Protein AF-X6FY98-F1 (afdb_monomer_lite)

Radius of gyration: 14.8 Å; chains: 1; bounding box: 36×35×42 Å

Structure (mmCIF, N/CA/C/O backbone):
data_AF-X6FY98-F1
#
_entry.id   AF-X6FY98-F1
#
loop_
_atom_site.group_PDB
_atom_site.id
_atom_site.type_symbol
_atom_site.label_atom_id
_atom_site.label_alt_id
_atom_site.label_comp_id
_atom_site.label_asym_id
_atom_site.label_entity_id
_atom_site.label_seq_id
_atom_site.pdbx_PDB_ins_code
_atom_site.Cartn_x
_atom_site.Cartn_y
_atom_site.Cartn_z
_atom_site.occupancy
_atom_site.B_iso_or_equiv
_atom_site.auth_seq_id
_atom_site.auth_comp_id
_atom_site.auth_asym_id
_atom_site.auth_atom_id
_atom_site.pdbx_PDB_model_num
ATOM 1 N N . MET A 1 1 ? 7.441 -20.510 -5.944 1.00 45.34 1 MET A N 1
ATOM 2 C CA . MET A 1 1 ? 6.032 -20.912 -6.137 1.00 45.34 1 MET A CA 1
ATOM 3 C C . MET A 1 1 ? 5.178 -19.641 -6.109 1.00 45.34 1 MET A C 1
ATOM 5 O O . MET A 1 1 ? 5.221 -18.928 -5.111 1.00 45.34 1 MET A O 1
ATOM 9 N N . SER A 1 2 ? 4.529 -19.295 -7.225 1.00 59.97 2 SER A N 1
ATOM 10 C CA . SER A 1 2 ? 3.687 -18.093 -7.388 1.00 59.97 2 SER A CA 1
ATOM 11 C C . SER A 1 2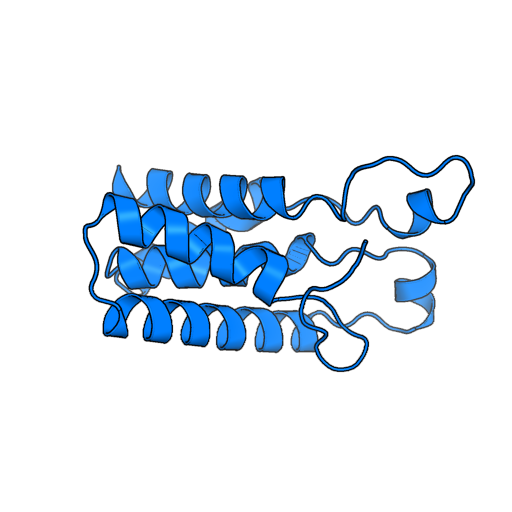 ? 2.226 -18.553 -7.439 1.00 59.97 2 SER A C 1
ATOM 13 O O . SER A 1 2 ? 1.748 -18.922 -8.504 1.00 59.97 2 SER A O 1
ATOM 15 N N . LEU A 1 3 ? 1.589 -18.679 -6.271 1.00 72.12 3 LEU A N 1
ATOM 16 C CA . LEU A 1 3 ? 0.194 -19.143 -6.092 1.00 72.12 3 LEU A CA 1
ATOM 17 C C . LEU A 1 3 ? -0.734 -18.018 -5.603 1.00 72.12 3 LEU A C 1
ATOM 19 O O . LEU A 1 3 ? -1.882 -18.248 -5.245 1.00 72.12 3 LEU A O 1
ATOM 23 N N . ASP A 1 4 ? -0.190 -16.814 -5.531 1.00 75.25 4 ASP A N 1
ATOM 24 C CA . ASP A 1 4 ? -0.866 -15.566 -5.231 1.00 75.25 4 ASP A CA 1
ATOM 25 C C . ASP A 1 4 ? -1.619 -15.035 -6.455 1.00 75.25 4 ASP A C 1
ATOM 27 O O . ASP A 1 4 ? -1.348 -15.416 -7.597 1.00 75.25 4 ASP A O 1
ATOM 31 N N . ASP A 1 5 ? -2.585 -14.160 -6.189 1.00 81.12 5 ASP A N 1
ATOM 32 C CA . ASP A 1 5 ? -3.442 -13.532 -7.188 1.00 81.12 5 ASP A CA 1
ATOM 33 C C . ASP A 1 5 ? -2.628 -12.820 -8.269 1.00 81.12 5 ASP A C 1
ATOM 35 O O . ASP A 1 5 ? -1.543 -12.313 -8.008 1.00 81.12 5 ASP A O 1
ATOM 39 N N . SER A 1 6 ? -3.151 -12.745 -9.491 1.00 78.56 6 SER A N 1
ATOM 40 C CA . SER A 1 6 ? -2.561 -11.919 -10.544 1.00 78.56 6 SER A CA 1
ATOM 41 C C . SER A 1 6 ? -3.596 -10.943 -11.076 1.00 78.56 6 SER A C 1
ATOM 43 O O . SER A 1 6 ? -4.676 -11.343 -11.509 1.00 78.56 6 SER A O 1
ATOM 45 N N . TYR A 1 7 ? -3.256 -9.658 -11.068 1.00 73.44 7 TYR A N 1
ATOM 46 C CA . TYR A 1 7 ? -4.031 -8.637 -11.759 1.00 73.44 7 TYR A CA 1
ATOM 47 C C . TYR A 1 7 ? -3.498 -8.491 -13.184 1.00 73.44 7 TYR A C 1
ATOM 49 O O . TYR A 1 7 ? -2.331 -8.139 -13.339 1.00 73.44 7 TYR A O 1
ATOM 57 N N . ILE A 1 8 ? -4.336 -8.804 -14.185 1.00 66.81 8 ILE A N 1
ATOM 58 C CA . ILE A 1 8 ? -4.110 -8.776 -15.650 1.00 66.8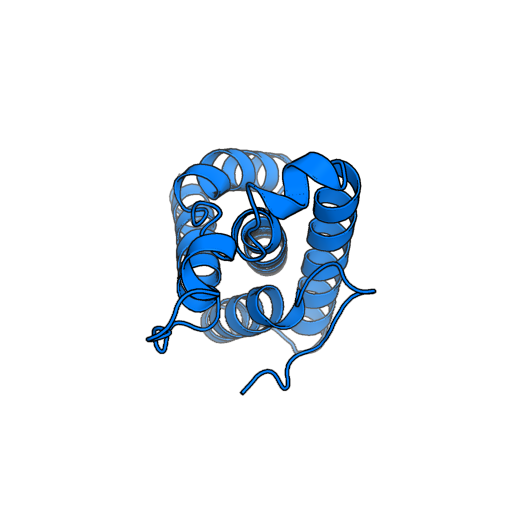1 8 ILE A CA 1
ATOM 59 C C . ILE A 1 8 ? -2.663 -8.420 -16.053 1.00 66.81 8 ILE A C 1
ATOM 61 O O . ILE A 1 8 ? -2.368 -7.294 -16.453 1.00 66.81 8 ILE A O 1
ATOM 65 N N . LEU A 1 9 ? -1.756 -9.401 -15.944 1.00 62.34 9 LEU A N 1
ATOM 66 C CA . LEU A 1 9 ? -0.348 -9.321 -16.377 1.00 62.34 9 LEU A CA 1
ATOM 67 C C . LEU A 1 9 ? 0.484 -8.167 -15.772 1.00 62.34 9 LEU A C 1
ATOM 69 O O . LEU A 1 9 ? 1.542 -7.829 -16.302 1.00 62.34 9 LEU A O 1
ATOM 73 N N . PHE A 1 10 ? 0.032 -7.562 -14.674 1.00 69.75 10 PHE A N 1
ATOM 74 C CA . PHE A 1 10 ? 0.594 -6.328 -14.131 1.00 69.75 10 PHE A CA 1
ATOM 75 C C . PHE A 1 10 ? 1.174 -6.474 -12.713 1.00 69.75 10 PHE A C 1
ATOM 77 O O . PHE A 1 10 ? 2.098 -5.744 -12.361 1.00 69.75 10 PHE A O 1
ATOM 84 N N . GLY A 1 11 ? 0.716 -7.437 -11.905 1.00 80.62 11 GLY A N 1
ATOM 85 C CA . GLY A 1 11 ? 1.310 -7.714 -10.589 1.00 80.62 11 GLY A CA 1
ATOM 86 C C . GLY A 1 11 ? 0.475 -8.639 -9.703 1.00 80.62 11 GLY A C 1
ATOM 87 O O . GLY A 1 11 ? -0.512 -9.213 -10.161 1.00 80.62 11 GLY A O 1
ATOM 88 N N . HIS A 1 12 ? 0.876 -8.747 -8.433 1.00 89.31 12 HIS A N 1
ATOM 89 C CA . HIS A 1 12 ? 0.295 -9.649 -7.422 1.00 89.31 12 HIS A CA 1
ATOM 90 C C . HIS A 1 12 ? -0.127 -8.895 -6.143 1.00 89.31 12 HIS A C 1
ATOM 92 O O . HIS A 1 12 ? 0.572 -8.967 -5.128 1.00 89.31 12 HIS A O 1
ATOM 98 N N . PRO A 1 13 ? -1.121 -7.988 -6.210 1.00 87.44 13 PRO A N 1
ATOM 99 C CA . PRO A 1 13 ? -1.414 -7.029 -5.133 1.00 87.44 13 PRO A CA 1
ATOM 100 C C . PRO A 1 13 ? -1.751 -7.695 -3.798 1.00 87.44 13 PRO A C 1
ATOM 102 O O . PRO A 1 13 ? -1.350 -7.177 -2.752 1.00 87.44 13 PRO A O 1
ATOM 105 N N . GLY A 1 14 ? -2.370 -8.876 -3.810 1.00 90.12 14 GLY A N 1
ATOM 106 C CA . GLY A 1 14 ? -2.643 -9.637 -2.594 1.00 90.12 14 GLY A CA 1
ATOM 107 C C . GLY A 1 14 ? -1.387 -10.052 -1.836 1.00 90.12 14 GLY A C 1
ATOM 108 O O . GLY A 1 14 ? -1.413 -10.091 -0.608 1.00 90.12 14 GLY A O 1
ATOM 109 N N . ALA A 1 15 ? -0.260 -10.264 -2.526 1.00 91.50 15 ALA A N 1
ATOM 110 C CA . ALA A 1 15 ? 1.011 -10.618 -1.890 1.00 91.50 15 ALA A CA 1
ATOM 111 C C . ALA A 1 15 ? 1.565 -9.511 -0.978 1.00 91.50 15 ALA A C 1
ATOM 113 O O . ALA A 1 15 ? 2.332 -9.809 -0.054 1.00 91.50 15 ALA A O 1
ATOM 114 N N . SER A 1 16 ? 1.169 -8.255 -1.221 1.00 90.19 16 SER A N 1
ATOM 115 C CA . SER A 1 16 ? 1.538 -7.132 -0.364 1.00 90.19 16 SER A CA 1
ATOM 116 C C . SER A 1 16 ? 0.428 -6.698 0.588 1.00 90.19 16 SER A C 1
ATOM 118 O O . SER A 1 16 ? 0.649 -6.541 1.788 1.00 90.19 16 SER A O 1
ATOM 120 N N . ASN A 1 17 ? -0.787 -6.548 0.068 1.00 93.19 17 ASN A N 1
ATOM 121 C CA . ASN A 1 17 ? -1.886 -5.936 0.809 1.00 93.19 17 ASN A CA 1
ATOM 122 C C . ASN A 1 17 ? -2.374 -6.832 1.953 1.00 93.19 17 ASN A C 1
ATOM 124 O O . ASN A 1 17 ? -2.573 -6.357 3.067 1.00 93.19 17 ASN A O 1
ATOM 128 N N . ILE A 1 18 ? -2.549 -8.132 1.688 1.00 96.44 18 ILE A N 1
ATOM 129 C CA . ILE A 1 18 ? -3.196 -9.052 2.631 1.00 96.44 18 ILE A CA 1
ATOM 130 C C . ILE A 1 18 ? -2.317 -9.315 3.863 1.00 96.44 18 ILE A C 1
ATOM 132 O O . ILE A 1 18 ? -2.831 -9.168 4.970 1.00 96.44 18 ILE A O 1
ATOM 136 N N . PRO A 1 19 ? -1.012 -9.645 3.745 1.00 96.75 19 PRO A N 1
ATOM 137 C CA . PRO A 1 19 ? -0.194 -9.901 4.929 1.00 96.75 19 PRO A CA 1
ATOM 138 C C . PRO A 1 19 ? -0.010 -8.659 5.805 1.00 96.75 19 PRO A C 1
ATOM 140 O O . PRO A 1 19 ? -0.002 -8.781 7.025 1.00 96.75 19 PRO A O 1
ATOM 143 N N . ALA A 1 20 ? 0.118 -7.472 5.200 1.00 97.69 20 ALA A N 1
ATOM 144 C CA . ALA A 1 20 ? 0.221 -6.226 5.957 1.00 97.69 20 ALA A CA 1
ATOM 145 C C . ALA A 1 20 ? -1.082 -5.916 6.707 1.00 97.69 20 ALA A C 1
ATOM 147 O O . ALA A 1 20 ? -1.048 -5.617 7.898 1.00 97.69 20 ALA A O 1
ATOM 148 N N . ALA A 1 21 ? -2.229 -6.053 6.034 1.00 98.38 21 ALA A N 1
ATOM 149 C CA . ALA A 1 21 ? -3.531 -5.846 6.653 1.00 98.38 21 ALA A CA 1
ATOM 150 C C . ALA A 1 21 ? -3.792 -6.842 7.790 1.00 98.38 21 ALA A C 1
ATOM 152 O O . ALA A 1 21 ? -4.273 -6.438 8.840 1.00 98.38 21 ALA A O 1
ATOM 153 N N . LEU A 1 22 ? -3.442 -8.121 7.610 1.00 98.44 22 LEU A N 1
ATOM 154 C CA . LEU A 1 22 ? -3.570 -9.138 8.657 1.00 98.44 22 LEU A CA 1
ATOM 155 C C . LEU A 1 22 ? -2.737 -8.790 9.892 1.00 98.44 22 LEU A C 1
ATOM 157 O O . LEU A 1 22 ? -3.276 -8.812 10.992 1.00 98.44 22 LEU A O 1
ATOM 161 N N . ALA A 1 23 ? -1.465 -8.425 9.704 1.00 98.25 23 ALA A N 1
ATOM 162 C CA . ALA A 1 23 ? -0.577 -8.076 10.811 1.00 98.25 23 ALA A CA 1
ATOM 163 C C . ALA A 1 23 ? -1.111 -6.884 11.623 1.00 98.25 23 ALA A C 1
ATOM 165 O O . ALA A 1 23 ? -1.186 -6.950 12.847 1.00 98.25 23 ALA A O 1
ATOM 166 N N . VAL A 1 24 ? -1.537 -5.813 10.945 1.00 98.44 24 VAL A N 1
ATOM 167 C CA . VAL A 1 24 ? -2.057 -4.610 11.615 1.00 98.44 24 VAL A CA 1
ATOM 168 C C . VAL A 1 24 ? -3.436 -4.860 12.233 1.00 98.44 24 VAL A C 1
ATOM 170 O O . VAL A 1 24 ? -3.722 -4.381 13.326 1.00 98.44 24 VAL A O 1
ATOM 173 N N . ALA A 1 25 ? -4.302 -5.627 11.569 1.00 98.56 25 ALA A N 1
ATOM 174 C CA . ALA A 1 25 ? -5.624 -5.952 12.098 1.00 98.56 25 ALA A CA 1
ATOM 175 C C . ALA A 1 25 ? -5.535 -6.817 13.361 1.00 98.56 25 ALA A C 1
ATOM 177 O O . ALA A 1 25 ? -6.315 -6.602 14.287 1.00 98.56 25 ALA A O 1
ATOM 178 N N . GLU A 1 26 ? -4.591 -7.763 13.402 1.00 98.44 26 GLU A N 1
ATOM 179 C CA . GLU A 1 26 ? -4.304 -8.573 14.587 1.00 98.44 26 GLU A CA 1
ATOM 180 C C . GLU A 1 26 ? -3.812 -7.697 15.746 1.00 98.44 26 GLU A C 1
ATOM 182 O O . GLU A 1 26 ? -4.377 -7.774 16.835 1.00 98.44 26 GLU A O 1
ATOM 187 N N . GLU A 1 27 ? -2.840 -6.808 15.501 1.00 98.12 27 GLU A N 1
ATOM 188 C CA . GLU A 1 27 ? -2.326 -5.863 16.507 1.00 98.12 27 GLU A CA 1
ATOM 189 C C . GLU A 1 27 ? -3.441 -4.990 17.106 1.00 98.12 27 GLU A C 1
ATOM 191 O O . GLU A 1 27 ? -3.476 -4.758 18.314 1.00 98.12 27 GLU A O 1
ATOM 196 N N . LEU A 1 28 ? -4.368 -4.519 16.269 1.00 98.12 28 LEU A N 1
ATOM 197 C CA . LEU A 1 28 ? -5.445 -3.615 16.675 1.00 98.12 28 LEU A CA 1
ATOM 198 C C . LEU A 1 28 ? -6.710 -4.331 17.177 1.00 98.12 28 LEU A C 1
ATOM 200 O O . LEU A 1 28 ? -7.666 -3.659 17.564 1.00 98.12 28 LEU A O 1
ATOM 204 N N . GLY A 1 29 ? -6.769 -5.667 17.131 1.00 98.19 29 GLY A N 1
ATOM 205 C CA . GLY A 1 29 ? -7.990 -6.420 17.443 1.00 98.19 29 GLY A CA 1
ATOM 206 C C . GLY A 1 29 ? -9.173 -6.056 16.534 1.00 98.19 29 GLY A C 1
ATOM 207 O O . GLY A 1 29 ? -10.316 -5.993 16.987 1.00 98.19 29 GLY A O 1
ATOM 208 N N . SER A 1 30 ? -8.901 -5.764 15.259 1.00 98.50 30 SER A N 1
ATOM 209 C CA . SER A 1 30 ? -9.909 -5.307 14.295 1.00 98.50 30 SER A CA 1
ATOM 210 C C . SER A 1 30 ? -10.908 -6.406 13.932 1.00 98.50 30 SER A C 1
ATOM 212 O O . SER A 1 30 ? -10.587 -7.593 13.870 1.00 98.50 30 SER A O 1
ATOM 214 N N . SER A 1 31 ? -12.137 -6.008 13.614 1.00 98.44 31 SER A N 1
ATOM 215 C CA . SER A 1 31 ? -13.157 -6.928 13.114 1.00 98.44 31 SER A CA 1
ATOM 216 C C . SER A 1 31 ? -12.831 -7.434 11.703 1.00 98.44 31 SER A C 1
ATOM 218 O O . SER A 1 31 ? -12.182 -6.761 10.900 1.00 98.44 31 SER A O 1
ATOM 220 N N . GLY A 1 32 ? -13.389 -8.593 11.336 1.00 98.25 32 GLY A N 1
ATOM 221 C CA . GLY A 1 32 ? -13.263 -9.115 9.969 1.00 98.25 32 GLY A CA 1
ATOM 222 C C . GLY A 1 32 ? -13.809 -8.155 8.901 1.00 98.25 32 GLY A C 1
ATOM 223 O O . GLY A 1 32 ? -13.272 -8.088 7.798 1.00 98.25 32 GLY A O 1
ATOM 224 N N . LYS A 1 33 ? -14.833 -7.355 9.233 1.00 98.62 33 LYS A N 1
ATOM 225 C CA . LYS A 1 33 ? -15.377 -6.333 8.327 1.00 98.62 33 LYS A CA 1
ATOM 226 C C . LYS A 1 33 ? -14.362 -5.220 8.057 1.00 98.62 33 LYS A C 1
ATOM 228 O O . LYS A 1 33 ? -14.218 -4.810 6.908 1.00 98.62 33 LYS A O 1
ATOM 233 N N . GLU A 1 34 ? -13.667 -4.745 9.088 1.00 98.62 34 GLU A N 1
ATOM 234 C CA . GLU A 1 34 ? -12.619 -3.724 8.952 1.00 98.62 34 GLU A CA 1
ATOM 235 C C . GLU A 1 34 ? -11.428 -4.255 8.159 1.00 98.62 34 GLU A C 1
ATOM 237 O O . GLU A 1 34 ? -10.969 -3.583 7.238 1.00 98.62 34 GLU A O 1
ATOM 242 N N . LEU A 1 35 ? -10.999 -5.491 8.437 1.00 98.69 35 LEU A N 1
ATOM 243 C CA . LEU A 1 35 ? -9.942 -6.158 7.680 1.00 98.69 35 LEU A CA 1
ATOM 244 C C . LEU A 1 35 ? -10.278 -6.240 6.185 1.00 98.69 35 LEU A C 1
ATOM 246 O O . LEU A 1 35 ? -9.472 -5.838 5.347 1.00 98.69 35 LEU A O 1
ATOM 250 N N . ILE A 1 36 ? -11.474 -6.722 5.833 1.00 98.62 36 ILE A N 1
ATOM 251 C CA . ILE A 1 36 ? -11.898 -6.826 4.429 1.00 98.62 36 ILE A CA 1
ATOM 252 C C . ILE A 1 36 ? -11.948 -5.439 3.776 1.00 98.62 36 ILE A C 1
ATOM 254 O O . ILE A 1 36 ? -11.451 -5.276 2.662 1.00 98.62 36 ILE A O 1
ATOM 258 N N . ALA A 1 37 ? -12.498 -4.431 4.460 1.00 98.62 37 ALA A N 1
ATOM 259 C CA . ALA A 1 37 ? -12.566 -3.070 3.932 1.00 98.62 37 ALA A CA 1
ATOM 260 C C . ALA A 1 37 ? -11.168 -2.479 3.675 1.00 98.62 37 ALA A C 1
ATOM 262 O O . ALA A 1 37 ? -10.933 -1.882 2.624 1.00 98.62 37 ALA A O 1
ATOM 263 N N . ALA A 1 38 ? -10.226 -2.696 4.594 1.00 98.62 38 ALA A N 1
ATOM 264 C CA . ALA A 1 38 ? -8.843 -2.261 4.453 1.00 98.62 38 ALA A CA 1
ATOM 265 C C . ALA A 1 38 ? -8.122 -2.966 3.297 1.00 98.62 38 ALA A C 1
ATOM 267 O O . ALA A 1 38 ? -7.444 -2.308 2.507 1.00 98.62 38 ALA A O 1
ATOM 268 N N . ILE A 1 39 ? -8.313 -4.283 3.144 1.00 98.44 39 ILE A N 1
ATOM 269 C CA . ILE A 1 39 ? -7.776 -5.047 2.010 1.00 98.44 39 ILE A CA 1
ATOM 270 C C . ILE A 1 39 ? -8.310 -4.472 0.695 1.00 98.44 39 ILE A C 1
ATOM 272 O O . ILE A 1 39 ? -7.516 -4.171 -0.195 1.00 98.44 39 ILE A O 1
ATOM 276 N N . VAL A 1 40 ? -9.626 -4.260 0.581 1.00 98.06 40 VAL A N 1
ATOM 277 C CA . VAL A 1 40 ? -10.248 -3.667 -0.616 1.00 98.06 40 VAL A CA 1
ATOM 278 C C . VAL A 1 40 ? -9.665 -2.284 -0.914 1.00 98.06 40 VAL A C 1
ATOM 280 O O . VAL A 1 40 ? -9.296 -2.021 -2.056 1.00 98.06 40 VAL A O 1
ATOM 283 N N . GLY A 1 41 ? -9.500 -1.428 0.098 1.00 98.00 41 GLY A N 1
ATOM 284 C CA . GLY A 1 41 ? -8.860 -0.120 -0.065 1.00 98.00 41 GLY A CA 1
ATOM 285 C C . GLY A 1 41 ? -7.409 -0.214 -0.553 1.00 98.00 41 GLY A C 1
ATOM 286 O O . GLY A 1 41 ? -7.006 0.530 -1.447 1.00 98.00 41 GLY A O 1
ATOM 287 N N . GLY A 1 42 ? -6.637 -1.174 -0.035 1.00 97.31 42 GLY A N 1
ATOM 288 C CA . GLY A 1 42 ? -5.279 -1.454 -0.502 1.00 97.31 42 GLY A CA 1
ATOM 289 C C . GLY A 1 42 ? -5.225 -1.914 -1.960 1.00 97.31 42 GLY A C 1
ATOM 290 O O . GLY A 1 42 ? -4.372 -1.455 -2.729 1.00 97.31 42 GLY A O 1
ATOM 291 N N . TYR A 1 43 ? -6.154 -2.780 -2.375 1.00 95.62 43 TYR A N 1
ATOM 292 C CA . TYR A 1 43 ? -6.312 -3.162 -3.780 1.00 95.62 43 TYR A CA 1
ATOM 293 C C . TYR A 1 43 ? -6.637 -1.942 -4.641 1.00 95.62 43 TYR A C 1
ATOM 295 O O . TYR A 1 43 ? -5.911 -1.674 -5.593 1.00 95.62 43 TYR A O 1
ATOM 303 N N . GLU A 1 44 ? -7.657 -1.169 -4.272 1.00 95.88 44 GLU A N 1
ATOM 304 C CA . GLU A 1 44 ? -8.098 -0.001 -5.036 1.00 95.88 44 GLU A CA 1
ATOM 305 C C . GLU A 1 44 ? -6.954 0.986 -5.281 1.00 95.88 44 GLU A C 1
ATOM 307 O O . GLU A 1 44 ? -6.711 1.398 -6.417 1.00 95.88 44 GLU A O 1
ATOM 312 N N . MET A 1 45 ? -6.198 1.323 -4.232 1.00 95.69 45 MET A N 1
ATOM 313 C CA . MET A 1 45 ? -5.063 2.228 -4.365 1.00 95.69 45 MET A CA 1
ATOM 314 C C . MET A 1 45 ? -3.985 1.608 -5.261 1.00 95.69 45 MET A C 1
ATOM 316 O O . MET A 1 45 ? -3.630 2.172 -6.299 1.00 95.69 45 MET A O 1
ATOM 320 N N . SER A 1 46 ? -3.465 0.432 -4.889 1.00 93.19 46 SER A N 1
ATOM 321 C CA . SER A 1 46 ? -2.332 -0.180 -5.596 1.00 93.19 46 SER A CA 1
ATOM 322 C C . SER A 1 46 ? -2.623 -0.389 -7.083 1.00 93.19 46 SER A C 1
ATOM 324 O O . SER A 1 46 ? -1.766 -0.092 -7.911 1.00 93.19 46 SER A O 1
ATOM 326 N N . LEU A 1 47 ? -3.837 -0.806 -7.446 1.00 92.19 47 LEU A N 1
ATOM 327 C CA . LEU A 1 47 ? -4.242 -0.984 -8.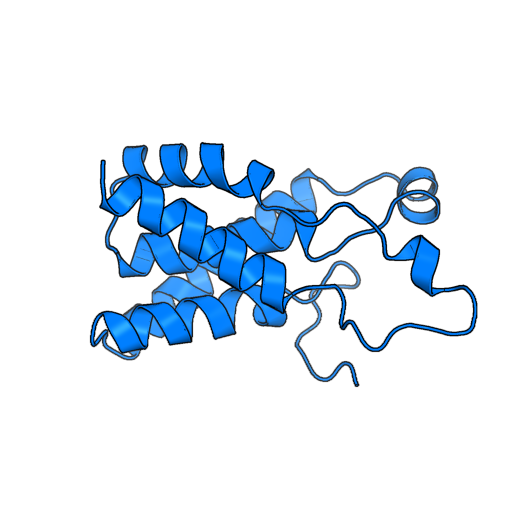839 1.00 92.19 47 LEU A CA 1
ATOM 328 C C . LEU A 1 47 ? -4.308 0.338 -9.614 1.00 92.19 47 LEU A C 1
ATOM 330 O O . LEU A 1 47 ? -3.840 0.396 -10.757 1.00 92.19 47 LEU A O 1
ATOM 334 N N . ARG A 1 48 ? -4.835 1.410 -9.006 1.00 93.38 48 ARG A N 1
ATOM 335 C CA . ARG A 1 48 ? -4.859 2.749 -9.619 1.00 93.38 48 ARG A CA 1
ATOM 336 C C . ARG A 1 48 ? -3.453 3.295 -9.829 1.00 93.38 48 ARG A C 1
ATOM 338 O O . ARG A 1 48 ? -3.130 3.713 -10.940 1.00 93.38 48 ARG A O 1
ATOM 345 N N . LEU A 1 49 ? -2.607 3.248 -8.799 1.00 92.62 49 LEU A N 1
ATOM 346 C CA . LEU A 1 49 ? -1.227 3.726 -8.892 1.00 92.62 49 LEU A CA 1
ATOM 347 C C . LEU A 1 49 ? -0.427 2.901 -9.895 1.00 92.62 49 LEU A C 1
ATOM 349 O O . LEU A 1 49 ? 0.261 3.458 -10.742 1.00 92.62 49 LEU A O 1
ATOM 353 N N . GLY A 1 50 ? -0.562 1.579 -9.837 1.00 89.88 50 GLY A N 1
ATOM 354 C CA . GLY A 1 50 ? 0.057 0.668 -10.781 1.00 89.88 50 GLY A CA 1
ATOM 355 C C . GLY A 1 50 ? -0.299 1.018 -12.225 1.00 89.88 50 GLY A C 1
ATOM 356 O O . GLY A 1 50 ? 0.584 1.224 -13.055 1.00 89.88 50 GLY A O 1
ATOM 357 N N . THR A 1 51 ? -1.591 1.186 -12.508 1.00 89.81 51 THR A N 1
ATOM 358 C CA . THR A 1 51 ? -2.070 1.582 -13.839 1.00 89.81 51 THR A CA 1
ATOM 359 C C . THR A 1 51 ? -1.500 2.937 -14.272 1.00 89.81 51 THR A C 1
ATOM 361 O O . THR A 1 51 ? -1.060 3.069 -15.412 1.00 89.81 51 THR A O 1
ATOM 364 N N . ALA A 1 52 ? -1.447 3.921 -13.369 1.00 91.38 52 ALA A N 1
ATOM 365 C CA . ALA A 1 52 ? -0.888 5.246 -13.646 1.00 91.38 52 ALA A CA 1
ATOM 366 C C . ALA A 1 52 ? 0.636 5.228 -13.875 1.00 91.38 52 ALA A C 1
ATOM 368 O O . ALA A 1 52 ? 1.156 6.019 -14.657 1.00 91.38 52 ALA A O 1
ATOM 369 N N . MET A 1 53 ? 1.355 4.315 -13.219 1.00 88.06 53 MET A N 1
ATOM 370 C CA . MET A 1 53 ? 2.809 4.154 -13.327 1.00 88.06 53 MET A CA 1
ATOM 371 C C . MET A 1 53 ? 3.236 3.190 -14.439 1.00 88.06 53 MET A C 1
ATOM 373 O O . MET A 1 53 ? 4.420 2.853 -14.536 1.00 88.06 53 MET A O 1
ATOM 377 N N . ARG A 1 54 ? 2.297 2.704 -15.258 1.00 86.12 54 ARG A N 1
ATOM 378 C CA . ARG A 1 54 ? 2.572 1.663 -16.246 1.00 86.12 54 ARG A CA 1
ATOM 379 C C . ARG A 1 54 ? 3.642 2.135 -17.244 1.00 86.12 54 ARG A C 1
ATOM 381 O O . ARG A 1 54 ? 3.417 3.109 -17.962 1.00 86.12 54 ARG A O 1
ATOM 388 N N . PRO A 1 55 ? 4.801 1.456 -17.315 1.00 87.25 55 PRO A N 1
ATOM 389 C CA . PRO A 1 55 ? 5.853 1.836 -18.246 1.00 87.25 55 PRO A CA 1
ATOM 390 C C . PRO A 1 55 ? 5.461 1.502 -19.691 1.00 87.25 55 PRO A C 1
ATOM 392 O O . PRO A 1 55 ? 4.627 0.627 -19.941 1.00 87.25 55 PRO A O 1
ATOM 395 N N . SER A 1 56 ? 6.125 2.154 -20.651 1.00 90.81 56 SER A N 1
ATOM 396 C CA . SER A 1 56 ? 6.136 1.664 -22.032 1.00 90.81 56 SER A CA 1
ATOM 397 C C . SER A 1 56 ? 6.756 0.267 -22.092 1.00 90.81 56 SER A C 1
ATOM 399 O O . SER A 1 56 ? 7.582 -0.093 -21.249 1.00 90.81 56 SER A O 1
ATOM 401 N N . GLU A 1 57 ? 6.399 -0.517 -23.108 1.00 88.56 57 GLU A N 1
ATOM 402 C CA . GLU A 1 57 ? 6.909 -1.883 -23.265 1.00 88.56 57 GLU A CA 1
ATOM 403 C C . GLU A 1 57 ? 8.448 -1.931 -23.302 1.00 88.56 57 GLU A C 1
ATOM 405 O O . GLU A 1 57 ? 9.073 -2.728 -22.599 1.00 88.56 57 GLU A O 1
ATOM 410 N N . ASP A 1 58 ? 9.077 -1.008 -24.035 1.00 91.25 58 ASP A N 1
ATOM 411 C CA . ASP A 1 58 ? 10.537 -0.887 -24.103 1.00 91.25 58 ASP A CA 1
ATOM 412 C C . ASP A 1 58 ? 11.180 -0.587 -22.748 1.00 91.25 58 ASP A C 1
ATOM 414 O O . ASP A 1 58 ? 12.310 -1.012 -22.477 1.00 91.25 58 ASP A O 1
ATOM 418 N N . ARG A 1 59 ? 10.483 0.164 -21.887 1.00 89.56 59 ARG A N 1
ATOM 419 C CA . ARG A 1 59 ? 10.968 0.464 -20.542 1.00 89.56 59 ARG A CA 1
ATOM 420 C C . ARG A 1 59 ? 10.759 -0.720 -19.601 1.00 89.56 59 ARG A C 1
ATOM 422 O O . ARG A 1 59 ? 11.689 -1.011 -18.849 1.00 89.56 59 ARG A O 1
ATOM 429 N N . ASP A 1 60 ? 9.626 -1.421 -19.679 1.00 86.56 60 ASP A N 1
ATOM 430 C CA . ASP A 1 60 ? 9.338 -2.616 -18.862 1.00 86.56 60 A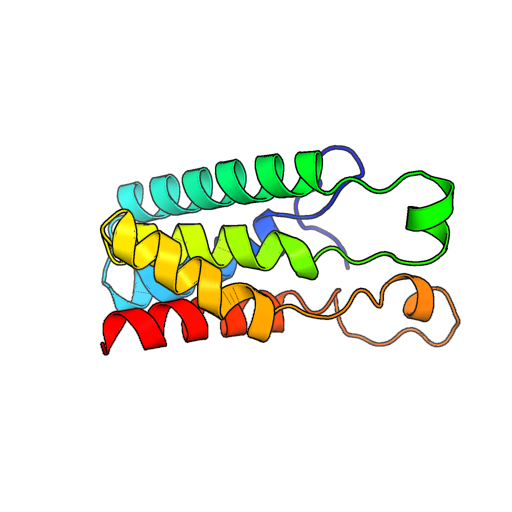SP A CA 1
ATOM 431 C C . ASP A 1 60 ? 10.387 -3.716 -19.079 1.00 86.56 60 ASP A C 1
ATOM 433 O O . ASP A 1 60 ? 10.854 -4.341 -18.130 1.00 86.56 60 ASP A O 1
ATOM 437 N N . ARG A 1 61 ? 10.861 -3.892 -20.321 1.00 84.12 61 ARG A N 1
ATOM 438 C CA . ARG A 1 61 ? 11.939 -4.845 -20.648 1.00 84.12 61 ARG A CA 1
ATOM 439 C C . ARG A 1 61 ? 13.266 -4.525 -19.946 1.00 84.12 61 ARG A C 1
ATOM 441 O O . ARG A 1 61 ? 14.073 -5.424 -19.718 1.00 84.12 61 ARG A O 1
ATOM 448 N N . LYS A 1 62 ? 13.506 -3.258 -19.593 1.00 85.81 62 LYS A N 1
ATOM 449 C CA . LYS A 1 62 ? 14.757 -2.787 -18.969 1.00 85.81 62 LYS A CA 1
ATOM 450 C C . LYS A 1 62 ? 14.647 -2.688 -17.450 1.00 85.81 62 LYS A C 1
ATOM 452 O O . LYS A 1 62 ? 15.599 -3.008 -16.742 1.00 85.81 62 LYS A O 1
ATOM 457 N N . VAL A 1 63 ? 13.508 -2.215 -16.950 1.00 86.31 63 VAL A N 1
ATOM 458 C CA . VAL A 1 63 ? 13.286 -1.902 -15.536 1.00 86.31 63 VAL A CA 1
ATOM 459 C C . VAL A 1 63 ? 11.917 -2.423 -15.125 1.00 86.31 63 VAL A C 1
ATOM 461 O O . VAL A 1 63 ? 10.903 -1.810 -15.442 1.00 86.31 63 VAL A O 1
ATOM 464 N N . LYS A 1 64 ? 11.906 -3.532 -14.380 1.00 84.00 64 LYS A N 1
ATOM 465 C CA . LYS A 1 64 ? 10.683 -4.193 -13.920 1.00 84.00 64 LYS A CA 1
ATOM 466 C C . LYS A 1 64 ? 10.723 -4.466 -12.425 1.00 84.00 64 LYS A C 1
ATOM 468 O O . LYS A 1 64 ? 11.716 -4.976 -11.900 1.00 84.00 64 LYS A O 1
ATOM 473 N N . GLY A 1 65 ? 9.637 -4.136 -11.740 1.00 86.06 65 GLY A N 1
ATOM 474 C CA . GLY A 1 65 ? 9.465 -4.362 -10.310 1.00 86.06 65 GLY A CA 1
ATOM 475 C C . GLY A 1 65 ? 7.997 -4.258 -9.928 1.00 86.06 65 GLY A C 1
ATOM 476 O O . GLY A 1 65 ? 7.316 -3.327 -10.345 1.00 86.06 65 GLY A O 1
ATOM 477 N N . TYR A 1 66 ? 7.517 -5.225 -9.151 1.00 87.06 66 TYR A N 1
ATOM 478 C CA . TYR A 1 66 ? 6.126 -5.254 -8.702 1.00 87.06 66 TYR A CA 1
ATOM 479 C C . TYR A 1 66 ? 5.985 -4.654 -7.293 1.00 87.06 66 TYR A C 1
ATOM 481 O O . TYR A 1 66 ? 5.205 -3.729 -7.084 1.00 87.06 66 TYR A O 1
ATOM 489 N N . ALA A 1 67 ? 6.831 -5.075 -6.344 1.00 88.88 67 ALA A N 1
ATOM 490 C CA . ALA A 1 67 ? 6.771 -4.619 -4.950 1.00 88.88 67 ALA A CA 1
ATOM 491 C C . ALA A 1 67 ? 6.946 -3.096 -4.763 1.00 88.88 67 ALA A C 1
ATOM 493 O O . ALA A 1 67 ? 6.514 -2.553 -3.750 1.00 88.88 67 ALA A O 1
ATOM 494 N N . THR A 1 68 ? 7.543 -2.406 -5.740 1.00 90.00 68 THR A N 1
ATOM 495 C CA . THR A 1 68 ? 7.824 -0.964 -5.707 1.00 90.00 68 THR A CA 1
ATOM 496 C C . THR A 1 68 ? 6.568 -0.102 -5.590 1.00 90.00 68 THR A C 1
ATOM 498 O O . THR A 1 68 ? 6.570 0.863 -4.837 1.00 90.00 68 THR A O 1
ATOM 501 N N . TRP A 1 69 ? 5.498 -0.430 -6.319 1.00 91.00 69 TRP A N 1
ATOM 502 C CA . TRP A 1 69 ? 4.231 0.313 -6.260 1.00 91.00 69 TRP A CA 1
ATOM 503 C C . TRP A 1 69 ? 3.197 -0.385 -5.367 1.00 91.00 69 TRP A C 1
ATOM 505 O O . TRP A 1 69 ? 2.331 0.264 -4.789 1.00 91.00 69 TRP A O 1
ATOM 515 N N . GLN A 1 70 ? 3.302 -1.705 -5.193 1.00 93.62 70 GLN A N 1
ATOM 516 C CA . GLN A 1 70 ? 2.367 -2.478 -4.366 1.00 93.62 70 GLN A CA 1
ATOM 517 C C . GLN A 1 70 ? 2.497 -2.186 -2.871 1.00 93.62 70 GLN A C 1
ATOM 519 O O . GLN A 1 70 ? 1.517 -2.311 -2.142 1.00 93.62 70 GLN A O 1
ATOM 524 N N . ILE A 1 71 ? 3.668 -1.723 -2.424 1.00 96.38 71 ILE A N 1
ATOM 525 C CA . ILE A 1 71 ? 3.875 -1.217 -1.062 1.00 96.38 71 ILE A CA 1
ATOM 526 C C . ILE A 1 71 ? 2.843 -0.150 -0.664 1.00 96.38 71 ILE A C 1
ATOM 528 O O . ILE A 1 71 ? 2.420 -0.105 0.487 1.00 96.38 71 ILE A O 1
ATOM 532 N N . PHE A 1 72 ? 2.363 0.663 -1.611 1.00 97.25 72 PHE A N 1
ATOM 533 C CA . PHE A 1 72 ? 1.349 1.674 -1.322 1.00 97.25 72 PHE A CA 1
ATOM 534 C C . PHE A 1 72 ? -0.017 1.060 -1.008 1.00 97.25 72 PHE A C 1
ATOM 536 O O . PHE A 1 72 ? -0.758 1.626 -0.212 1.00 97.25 72 PHE A O 1
ATOM 543 N N . GLY A 1 73 ? -0.347 -0.106 -1.571 1.00 97.19 73 GLY A N 1
ATOM 544 C CA . GLY A 1 73 ? -1.560 -0.833 -1.195 1.00 97.19 73 GLY A CA 1
ATOM 545 C C . GLY A 1 73 ? -1.485 -1.367 0.235 1.00 97.19 73 GLY A C 1
ATOM 546 O O . GLY A 1 73 ? -2.436 -1.207 0.996 1.00 97.19 73 GLY A O 1
ATOM 547 N N . ALA A 1 74 ? -0.327 -1.905 0.632 1.00 98.00 74 ALA A N 1
ATOM 548 C CA . ALA A 1 74 ? -0.064 -2.302 2.014 1.00 98.00 74 ALA A CA 1
ATOM 549 C C . ALA A 1 74 ? -0.142 -1.103 2.975 1.00 98.00 74 ALA A C 1
ATOM 551 O O . ALA A 1 74 ? -0.784 -1.202 4.018 1.00 98.00 74 ALA A O 1
ATOM 552 N N . CYS A 1 75 ? 0.442 0.041 2.596 1.00 98.56 75 CYS A N 1
ATOM 553 C CA . CYS A 1 75 ? 0.372 1.281 3.372 1.00 98.56 75 CYS A CA 1
ATOM 554 C C . CYS A 1 75 ? -1.079 1.751 3.526 1.00 98.56 75 CYS A C 1
ATOM 556 O O . CYS A 1 75 ? -1.535 1.971 4.641 1.00 98.56 75 CYS A O 1
ATOM 558 N N . THR A 1 76 ? -1.841 1.780 2.429 1.00 98.62 76 THR A N 1
ATOM 559 C CA . THR A 1 76 ? -3.267 2.140 2.445 1.00 98.62 76 THR A CA 1
ATOM 560 C C . THR A 1 76 ? -4.052 1.246 3.400 1.00 98.62 76 THR A C 1
ATOM 562 O O . THR A 1 76 ? -4.794 1.747 4.239 1.00 98.62 76 THR A O 1
ATOM 565 N N . ALA A 1 77 ? -3.889 -0.077 3.296 1.00 98.62 77 ALA A N 1
ATOM 566 C CA . ALA A 1 77 ? -4.611 -1.018 4.143 1.00 98.62 77 ALA A CA 1
ATOM 567 C C . ALA A 1 77 ? -4.274 -0.810 5.629 1.00 98.62 77 ALA A C 1
ATOM 569 O O . ALA A 1 77 ? -5.178 -0.730 6.460 1.00 98.62 77 ALA A O 1
ATOM 570 N N . ALA A 1 78 ? -2.990 -0.647 5.953 1.00 98.62 78 ALA A N 1
ATOM 571 C CA . ALA A 1 78 ? -2.540 -0.361 7.310 1.00 98.62 78 ALA A CA 1
ATOM 572 C C . ALA A 1 78 ? -3.095 0.978 7.833 1.00 98.62 78 ALA A C 1
ATOM 574 O O . ALA A 1 78 ? -3.645 1.020 8.931 1.00 98.62 78 ALA A O 1
ATOM 575 N N . SER A 1 79 ? -3.044 2.057 7.047 1.00 98.75 79 SER A N 1
ATOM 576 C CA . SER A 1 79 ? -3.585 3.362 7.449 1.00 98.75 79 SER A CA 1
ATOM 577 C C . SER A 1 79 ? -5.105 3.352 7.646 1.00 98.75 79 SER A C 1
ATOM 579 O O . SER A 1 79 ? -5.605 4.014 8.555 1.00 98.75 79 SER A O 1
ATOM 581 N N . LEU A 1 80 ? -5.850 2.595 6.830 1.00 98.75 80 LEU A N 1
ATOM 582 C CA . LEU A 1 80 ? -7.300 2.443 6.989 1.00 98.75 80 LEU A CA 1
ATOM 583 C C . LEU A 1 80 ? -7.656 1.717 8.292 1.00 98.75 80 LEU A C 1
ATOM 585 O O . LEU A 1 80 ? -8.590 2.132 8.977 1.00 98.75 80 LEU A O 1
ATOM 589 N N . LEU A 1 81 ? -6.896 0.682 8.665 1.00 98.75 81 LEU A N 1
ATOM 590 C CA . LEU A 1 81 ? -7.065 -0.018 9.946 1.00 98.75 81 LEU A CA 1
ATOM 591 C C . LEU A 1 81 ? -6.740 0.886 11.140 1.00 98.75 81 LEU A C 1
ATOM 593 O O . LEU A 1 81 ? -7.478 0.887 12.121 1.00 98.75 81 LEU A O 1
ATOM 597 N N . GLN A 1 82 ? -5.707 1.725 11.020 1.00 98.44 82 GLN A N 1
ATOM 598 C CA . GLN A 1 82 ? -5.370 2.751 12.016 1.00 98.44 82 GLN A CA 1
ATOM 599 C C . GLN A 1 82 ? -6.377 3.915 12.058 1.00 98.44 82 GLN A C 1
ATOM 601 O O . GLN A 1 82 ? -6.262 4.800 12.905 1.00 98.44 82 GLN A O 1
ATOM 606 N N . ARG A 1 83 ? -7.362 3.941 11.146 1.00 98.00 83 ARG A N 1
ATOM 607 C CA . ARG A 1 83 ? -8.372 5.005 11.016 1.00 98.00 83 ARG A CA 1
ATOM 608 C C . ARG A 1 83 ? -7.753 6.392 10.834 1.00 98.00 83 ARG A C 1
ATOM 610 O O . ARG A 1 83 ? -8.267 7.386 11.345 1.00 98.00 83 ARG A O 1
ATOM 617 N N . PHE A 1 84 ? -6.648 6.452 10.097 1.00 98.56 84 PHE A N 1
ATOM 618 C CA . PHE A 1 84 ? -5.967 7.701 9.791 1.00 98.56 84 PHE A CA 1
ATOM 619 C C . PHE A 1 84 ? -6.859 8.665 9.009 1.00 98.56 84 PHE A C 1
ATOM 621 O O . PHE A 1 84 ? -7.649 8.276 8.145 1.00 98.56 84 PHE A O 1
ATOM 628 N N . SER A 1 85 ? -6.689 9.953 9.296 1.00 98.38 85 SER A N 1
ATOM 629 C CA . SER A 1 85 ? -7.240 11.033 8.481 1.00 98.38 85 SER A CA 1
ATOM 630 C C . SER A 1 85 ? -6.572 11.085 7.102 1.00 98.38 85 SER A C 1
ATOM 632 O O . SER A 1 85 ? -5.493 10.533 6.886 1.00 98.38 85 SER A O 1
ATOM 634 N N . ALA A 1 86 ? -7.177 11.811 6.158 1.00 97.94 86 ALA A N 1
ATOM 635 C CA . ALA A 1 86 ? -6.600 11.996 4.824 1.00 97.94 86 ALA A CA 1
ATOM 636 C C . ALA A 1 86 ? -5.190 12.618 4.859 1.00 97.94 86 ALA A C 1
ATOM 638 O O . ALA A 1 86 ? -4.351 12.273 4.032 1.00 97.94 86 ALA A O 1
ATOM 639 N N . ILE A 1 87 ? -4.928 13.500 5.829 1.00 98.31 87 ILE A N 1
ATOM 640 C CA . ILE A 1 87 ? -3.623 14.145 6.022 1.00 98.31 87 ILE A CA 1
ATOM 641 C C . ILE A 1 87 ? -2.588 13.110 6.474 1.00 98.31 87 ILE A C 1
ATOM 643 O O . ILE A 1 87 ? -1.558 12.964 5.831 1.00 98.31 87 ILE A O 1
ATOM 647 N N . GLN A 1 88 ? -2.916 12.296 7.479 1.00 98.62 88 GLN A N 1
ATOM 648 C CA . GLN A 1 88 ? -2.027 11.230 7.955 1.00 98.62 88 GLN A CA 1
ATOM 649 C C . GLN A 1 88 ? -1.757 10.162 6.882 1.00 98.62 88 GLN A C 1
ATOM 651 O O . GLN A 1 88 ? -0.650 9.639 6.786 1.00 98.62 88 GLN A O 1
ATOM 656 N N . ILE A 1 89 ? -2.744 9.844 6.035 1.00 98.50 89 ILE A N 1
ATOM 657 C CA . ILE A 1 89 ? -2.528 8.955 4.882 1.00 98.50 89 ILE A CA 1
ATOM 658 C C . ILE A 1 89 ? -1.549 9.593 3.887 1.00 98.50 89 ILE A C 1
ATOM 660 O O . ILE A 1 89 ? -0.668 8.907 3.370 1.00 98.50 89 ILE A O 1
ATOM 664 N N . ALA A 1 90 ? -1.673 10.897 3.625 1.00 98.19 90 ALA A N 1
ATOM 665 C CA . ALA A 1 90 ? -0.748 11.609 2.748 1.00 98.19 90 ALA A CA 1
ATOM 666 C C . ALA A 1 90 ? 0.683 11.621 3.315 1.00 98.19 90 ALA A C 1
ATOM 668 O O . ALA A 1 90 ? 1.627 11.351 2.570 1.00 98.19 90 ALA A O 1
ATOM 669 N N . ASP A 1 91 ? 0.842 11.835 4.622 1.00 98.44 91 ASP A N 1
ATOM 670 C CA . ASP A 1 91 ? 2.142 11.759 5.297 1.00 98.44 91 ASP A CA 1
ATOM 671 C C . ASP A 1 91 ? 2.742 10.348 5.191 1.00 98.44 91 ASP A C 1
ATOM 673 O O . ASP A 1 91 ? 3.908 10.178 4.821 1.00 98.44 91 ASP A O 1
ATOM 677 N N . ALA A 1 92 ? 1.923 9.312 5.404 1.00 98.50 92 ALA A N 1
ATOM 678 C CA . ALA A 1 92 ? 2.352 7.922 5.279 1.00 98.50 92 ALA A CA 1
ATOM 679 C C . ALA A 1 92 ? 2.788 7.601 3.841 1.00 98.50 92 ALA A C 1
ATOM 681 O O . ALA A 1 92 ? 3.805 6.932 3.630 1.00 98.50 92 ALA A O 1
ATOM 682 N N . TYR A 1 93 ? 2.085 8.121 2.831 1.00 98.00 93 TYR A N 1
ATOM 683 C CA . TYR A 1 93 ? 2.514 8.027 1.434 1.00 98.00 93 TYR A CA 1
ATOM 684 C C . TYR A 1 93 ? 3.802 8.794 1.142 1.00 98.00 93 TYR A C 1
ATOM 686 O O . TYR A 1 93 ? 4.552 8.351 0.278 1.00 98.00 93 TYR A O 1
ATOM 694 N N . GLY A 1 94 ? 4.095 9.886 1.849 1.00 97.75 94 GLY A N 1
ATOM 695 C CA . GLY A 1 94 ? 5.374 10.591 1.743 1.00 97.75 94 GLY A CA 1
ATOM 696 C C . GLY A 1 94 ? 6.561 9.740 2.207 1.00 97.75 94 GLY A C 1
ATOM 697 O O . GLY A 1 94 ? 7.625 9.762 1.589 1.00 97.75 94 GLY A O 1
ATOM 698 N N . LEU A 1 95 ? 6.362 8.928 3.249 1.00 98.00 95 LEU A N 1
ATOM 699 C CA . LEU A 1 95 ? 7.390 8.040 3.809 1.00 98.00 95 LEU A CA 1
ATOM 700 C C . LEU A 1 95 ? 7.503 6.704 3.063 1.00 98.00 95 LEU A C 1
ATOM 702 O O . LEU A 1 95 ? 8.598 6.179 2.871 1.00 98.00 95 LEU A O 1
ATOM 706 N N . THR A 1 96 ? 6.381 6.166 2.587 1.00 97.81 96 THR A N 1
ATOM 707 C CA . THR A 1 96 ? 6.290 4.871 1.888 1.00 97.81 96 THR A CA 1
ATOM 708 C C . THR 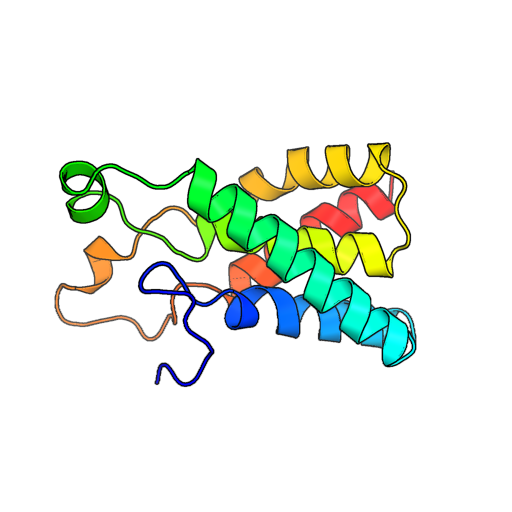A 1 96 ? 7.362 4.636 0.804 1.00 97.81 96 THR A C 1
ATOM 710 O O . THR A 1 96 ? 8.014 3.587 0.841 1.00 97.81 96 THR A O 1
ATOM 713 N N . PRO A 1 97 ? 7.611 5.554 -0.156 1.00 95.25 97 PRO A N 1
ATOM 714 C CA . PRO A 1 97 ? 8.590 5.331 -1.219 1.00 95.25 97 PRO A CA 1
ATOM 715 C C . PRO A 1 97 ? 10.031 5.224 -0.711 1.00 95.25 97 PRO A C 1
ATOM 717 O O . PRO A 1 97 ? 10.844 4.592 -1.382 1.00 95.25 97 PRO A O 1
ATOM 720 N N . MET A 1 98 ? 10.349 5.747 0.479 1.00 95.69 98 MET A N 1
ATOM 721 C CA . MET A 1 98 ? 11.677 5.588 1.093 1.00 95.69 98 MET A CA 1
ATOM 722 C C . MET A 1 98 ? 11.966 4.132 1.478 1.00 95.69 98 MET A C 1
ATOM 724 O O . MET A 1 98 ? 13.124 3.729 1.578 1.00 95.69 98 MET A O 1
ATOM 728 N N . HIS A 1 99 ? 10.918 3.323 1.646 1.00 95.38 99 HIS A N 1
ATOM 729 C CA . HIS A 1 99 ? 11.014 1.901 1.968 1.00 95.38 99 HIS A CA 1
ATOM 730 C C . HIS A 1 99 ? 10.747 0.988 0.762 1.00 95.38 99 HIS A C 1
ATOM 732 O O . HIS A 1 99 ? 10.901 -0.234 0.868 1.00 95.38 99 HIS A O 1
ATOM 738 N N . ALA A 1 100 ? 10.345 1.553 -0.380 1.00 93.19 100 ALA A N 1
ATOM 739 C CA . ALA A 1 100 ? 9.957 0.789 -1.555 1.00 93.19 100 ALA A CA 1
ATOM 740 C C . ALA A 1 100 ? 11.159 0.031 -2.151 1.00 93.19 100 ALA A C 1
ATOM 742 O O . ALA A 1 100 ? 12.203 0.630 -2.426 1.00 93.19 100 ALA A O 1
ATOM 743 N N . PRO A 1 101 ? 11.035 -1.283 -2.420 1.00 90.06 101 PRO A N 1
ATOM 744 C CA . PRO A 1 101 ? 12.078 -2.013 -3.123 1.00 90.06 101 PRO A CA 1
ATOM 745 C C . PRO A 1 101 ? 12.335 -1.419 -4.510 1.00 90.06 101 PRO A C 1
ATOM 747 O O . PRO A 1 101 ? 11.397 -1.186 -5.278 1.00 90.06 101 PRO A O 1
ATOM 750 N N . LEU A 1 102 ? 13.607 -1.242 -4.869 1.00 88.19 102 LEU A N 1
ATOM 751 C CA . LEU A 1 102 ? 13.977 -0.862 -6.231 1.00 88.19 102 LEU A CA 1
ATOM 752 C C . LEU A 1 102 ? 13.574 -1.958 -7.232 1.00 88.19 102 LEU A C 1
ATOM 754 O O . LEU A 1 102 ? 13.645 -3.145 -6.906 1.00 88.19 102 LEU A O 1
ATOM 758 N N . PRO A 1 103 ? 13.198 -1.596 -8.469 1.00 86.69 103 PRO A N 1
ATOM 759 C CA . PRO A 1 103 ? 12.867 -2.569 -9.498 1.00 86.69 103 PRO A CA 1
ATOM 760 C C . PRO A 1 103 ? 14.094 -3.418 -9.842 1.00 86.69 103 PRO A C 1
ATOM 762 O O . PRO A 1 103 ? 15.102 -2.929 -10.353 1.00 86.69 103 PRO A O 1
ATOM 765 N N . PHE A 1 104 ? 14.007 -4.712 -9.550 1.00 80.31 104 PHE A N 1
ATOM 766 C CA . PHE A 1 104 ? 15.115 -5.649 -9.712 1.00 80.31 104 PHE A CA 1
ATOM 767 C C . PHE A 1 104 ? 14.752 -6.881 -10.545 1.00 80.31 104 PHE A C 1
ATOM 769 O O . PHE A 1 104 ? 15.613 -7.729 -10.763 1.00 80.31 104 PHE A O 1
ATOM 776 N N . LEU A 1 105 ? 13.496 -7.033 -10.978 1.00 79.44 105 LEU A N 1
ATOM 777 C CA . LEU A 1 105 ? 12.972 -8.303 -11.491 1.00 79.44 105 LEU A CA 1
ATOM 778 C C . LEU A 1 105 ? 13.742 -8.783 -12.727 1.00 79.44 105 LEU A C 1
ATOM 780 O O . LEU A 1 105 ? 14.062 -9.962 -12.837 1.00 79.44 105 LEU A O 1
ATOM 784 N N . CYS A 1 106 ? 14.145 -7.857 -13.602 1.00 74.75 106 CYS A N 1
ATOM 785 C CA . CYS A 1 106 ? 14.960 -8.178 -14.775 1.00 74.75 106 CYS A CA 1
ATOM 786 C C . CYS A 1 106 ? 16.325 -8.797 -14.425 1.00 74.75 106 CYS A C 1
ATOM 788 O O . CYS A 1 106 ? 16.860 -9.549 -15.231 1.00 74.75 106 CYS A O 1
ATOM 790 N N . LYS A 1 107 ? 16.866 -8.544 -13.224 1.00 69.19 107 LYS A N 1
ATOM 791 C CA . LYS A 1 107 ? 18.131 -9.136 -12.755 1.00 69.19 107 LYS A CA 1
ATOM 792 C C . LYS A 1 107 ? 17.985 -10.606 -12.349 1.00 69.19 107 LYS A C 1
ATOM 794 O O . LYS A 1 107 ? 18.984 -11.312 -12.300 1.00 69.19 107 LYS A O 1
ATOM 799 N N . PHE A 1 108 ? 16.762 -11.069 -12.079 1.00 66.25 108 PHE A N 1
ATOM 800 C CA . PHE A 1 108 ? 16.481 -12.447 -11.663 1.00 66.25 108 PHE A CA 1
ATOM 801 C C . PHE A 1 108 ? 16.076 -13.374 -12.807 1.00 66.25 108 PHE A C 1
ATOM 803 O O . PHE A 1 108 ? 15.897 -14.560 -12.570 1.00 66.25 108 PHE A O 1
ATOM 810 N N . HIS A 1 109 ? 15.975 -12.888 -14.046 1.00 65.19 109 HIS A N 1
ATOM 811 C CA . HIS A 1 109 ? 15.800 -13.779 -15.199 1.00 65.19 109 HIS A CA 1
ATOM 812 C C . HIS A 1 109 ? 17.102 -14.514 -15.584 1.00 65.19 109 HIS A C 1
ATOM 814 O O . HIS A 1 109 ? 17.060 -15.489 -16.333 1.00 65.19 109 HIS A O 1
ATOM 820 N N . SER A 1 110 ? 18.249 -14.094 -15.039 1.00 62.50 110 SER A N 1
ATOM 821 C CA . SER A 1 110 ? 19.551 -14.756 -15.189 1.00 62.50 110 SER A CA 1
ATOM 822 C C . SER A 1 110 ? 19.727 -15.852 -14.129 1.00 62.50 110 SER A C 1
ATOM 824 O O . SER A 1 110 ? 19.449 -15.630 -12.951 1.00 62.50 110 SER A O 1
ATOM 826 N N . ARG A 1 111 ? 20.196 -17.046 -14.515 1.00 69.62 111 ARG A N 1
ATOM 827 C CA . ARG A 1 111 ? 20.458 -18.155 -13.576 1.00 69.62 111 ARG A CA 1
ATOM 828 C C . ARG A 1 111 ? 21.817 -17.970 -12.875 1.00 69.62 111 ARG A C 1
ATOM 830 O O . ARG A 1 111 ? 22.759 -17.554 -13.549 1.00 69.62 111 ARG A O 1
ATOM 837 N N . PRO A 1 112 ? 21.953 -18.347 -11.586 1.00 69.25 112 PRO A N 1
ATOM 838 C CA . PRO A 1 112 ? 20.931 -18.913 -10.693 1.00 69.25 112 PRO A CA 1
ATOM 839 C C . PRO A 1 112 ? 19.999 -17.847 -10.083 1.00 69.25 112 PRO A C 1
ATOM 841 O O . PRO A 1 112 ? 20.432 -16.758 -9.722 1.00 69.25 112 PRO A O 1
ATOM 844 N N . MET A 1 113 ? 18.709 -18.174 -9.937 1.00 66.38 113 MET A N 1
ATOM 845 C CA . MET A 1 113 ? 17.717 -17.260 -9.348 1.00 66.38 113 MET A CA 1
ATOM 846 C C . MET A 1 113 ? 17.750 -17.325 -7.815 1.00 66.38 113 MET A C 1
ATOM 848 O O . MET A 1 113 ? 17.867 -18.413 -7.252 1.00 66.38 113 MET A O 1
ATOM 852 N N . SER A 1 114 ? 17.596 -16.181 -7.140 1.00 67.00 114 SER A N 1
ATOM 853 C CA . SER A 1 114 ? 17.461 -16.148 -5.675 1.00 67.00 114 SER A CA 1
ATOM 854 C C . SER A 1 114 ? 16.097 -16.675 -5.206 1.00 67.00 114 SER A C 1
ATOM 856 O O . SER A 1 114 ? 15.128 -16.687 -5.965 1.00 67.00 114 SER A O 1
ATOM 858 N N . LEU A 1 115 ? 16.005 -17.059 -3.929 1.00 66.00 115 LEU A N 1
ATOM 859 C CA . LEU A 1 115 ? 14.753 -17.486 -3.286 1.00 66.00 115 LEU A CA 1
ATOM 860 C C . LEU A 1 115 ? 13.780 -16.325 -2.994 1.00 66.00 115 LEU A C 1
ATOM 862 O O . LEU A 1 115 ? 12.668 -16.558 -2.519 1.00 66.00 115 LEU A O 1
ATOM 866 N N . LEU A 1 116 ? 14.175 -15.072 -3.247 1.00 69.00 116 LEU A N 1
ATOM 867 C CA . LEU A 1 116 ? 13.382 -13.904 -2.883 1.00 69.00 116 LEU A CA 1
ATOM 868 C C . LEU A 1 116 ? 12.196 -13.727 -3.846 1.00 69.00 116 LEU A C 1
ATOM 870 O O . LEU A 1 116 ? 12.358 -13.276 -4.978 1.00 69.00 116 LEU A O 1
ATOM 874 N N . LYS A 1 117 ? 10.982 -14.042 -3.377 1.00 72.00 117 LYS A N 1
ATOM 875 C CA . LYS A 1 117 ? 9.712 -13.855 -4.103 1.00 72.00 117 LYS A CA 1
ATOM 876 C C . LYS A 1 117 ? 9.368 -12.363 -4.223 1.00 72.00 117 LYS A C 1
ATOM 878 O O . LYS A 1 117 ? 8.561 -11.839 -3.460 1.00 72.00 117 LYS A O 1
ATOM 883 N N . ASN A 1 118 ? 10.043 -11.661 -5.132 1.00 77.00 118 ASN A N 1
ATOM 884 C CA . ASN A 1 118 ? 9.823 -10.248 -5.477 1.00 77.00 118 ASN A CA 1
ATOM 885 C C . ASN A 1 118 ? 9.903 -9.257 -4.301 1.00 77.00 118 ASN A C 1
ATOM 887 O O . ASN A 1 118 ? 9.472 -8.118 -4.429 1.00 77.00 118 ASN A O 1
ATOM 891 N N . ASN A 1 119 ? 10.516 -9.662 -3.183 1.00 84.75 119 ASN A N 1
ATOM 892 C CA . ASN A 1 119 ? 10.696 -8.867 -1.966 1.00 84.75 119 ASN A CA 1
ATOM 893 C C . ASN A 1 119 ? 9.387 -8.309 -1.368 1.00 84.75 119 ASN A C 1
ATOM 895 O O . ASN A 1 119 ? 9.400 -7.271 -0.708 1.00 84.75 119 ASN A O 1
ATOM 899 N N . TYR A 1 120 ? 8.258 -9.006 -1.564 1.00 89.19 120 TYR A N 1
ATOM 900 C CA . TYR A 1 120 ? 6.962 -8.583 -1.017 1.00 89.19 120 TYR A CA 1
ATOM 901 C C . TYR A 1 120 ? 6.969 -8.461 0.505 1.00 89.19 120 TYR A C 1
ATOM 903 O O . TYR A 1 120 ? 6.405 -7.514 1.038 1.00 89.19 120 TYR A O 1
ATOM 911 N N . GLY A 1 121 ? 7.681 -9.347 1.208 1.00 90.56 121 GLY A N 1
ATOM 912 C CA . GLY A 1 121 ? 7.827 -9.246 2.663 1.00 90.56 121 GLY A CA 1
ATOM 913 C C . GLY A 1 121 ? 8.446 -7.917 3.112 1.00 90.56 121 GLY A C 1
ATOM 914 O O . GLY A 1 121 ? 8.004 -7.343 4.104 1.00 90.56 121 GLY A O 1
ATOM 915 N N . TRP A 1 122 ? 9.413 -7.383 2.356 1.00 92.19 122 TRP A N 1
ATOM 916 C CA . TRP A 1 122 ? 9.984 -6.067 2.643 1.00 92.19 122 TRP A CA 1
ATOM 917 C C . TRP A 1 122 ? 9.015 -4.936 2.336 1.00 92.19 122 TRP A C 1
ATOM 919 O O . TRP A 1 122 ? 8.942 -3.996 3.115 1.00 92.19 122 TRP A O 1
ATOM 929 N N . ALA A 1 123 ? 8.246 -5.030 1.246 1.00 93.75 123 ALA A N 1
ATOM 930 C CA . ALA A 1 123 ? 7.186 -4.061 0.984 1.00 93.75 123 ALA A CA 1
ATOM 931 C C . ALA A 1 123 ? 6.199 -4.009 2.161 1.00 93.75 123 ALA A C 1
ATOM 933 O O . ALA A 1 123 ? 5.900 -2.934 2.663 1.00 93.75 123 ALA A O 1
ATOM 934 N N . ASN A 1 124 ? 5.786 -5.160 2.685 1.00 95.69 124 ASN A N 1
ATOM 935 C CA . ASN A 1 124 ? 4.825 -5.224 3.789 1.00 95.69 124 ASN A CA 1
ATOM 936 C C . ASN A 1 124 ? 5.395 -4.574 5.050 1.00 95.69 124 ASN A C 1
ATOM 938 O O . ASN A 1 124 ? 4.765 -3.702 5.641 1.00 95.69 124 ASN A O 1
ATOM 942 N N . LYS A 1 125 ? 6.629 -4.940 5.413 1.00 96.38 125 LYS A N 1
ATOM 943 C CA . LYS A 1 125 ? 7.326 -4.355 6.563 1.00 96.38 125 LYS A CA 1
ATOM 944 C C . LYS A 1 125 ? 7.575 -2.853 6.391 1.00 96.38 125 LYS A C 1
ATOM 946 O O . LYS A 1 125 ? 7.398 -2.097 7.337 1.00 96.38 125 LYS A O 1
ATOM 951 N N . GLY A 1 126 ? 7.991 -2.428 5.202 1.00 97.12 126 GLY A N 1
ATOM 952 C CA . GLY A 1 126 ? 8.279 -1.032 4.884 1.00 97.12 126 GLY A CA 1
ATOM 953 C C . GLY A 1 126 ? 7.034 -0.149 4.926 1.00 97.12 126 GLY A C 1
ATOM 954 O O . GLY A 1 126 ? 7.089 0.956 5.452 1.00 97.12 126 GLY A O 1
ATOM 955 N N . ALA A 1 127 ? 5.902 -0.657 4.436 1.00 97.94 127 ALA A N 1
ATOM 956 C CA . ALA A 1 127 ? 4.616 0.020 4.540 1.00 97.94 127 ALA A CA 1
ATOM 957 C C . ALA A 1 127 ? 4.180 0.200 5.999 1.00 97.94 127 ALA A C 1
ATOM 959 O O . ALA A 1 127 ? 3.829 1.307 6.392 1.00 97.94 127 ALA A O 1
ATOM 960 N N . ILE A 1 128 ? 4.243 -0.865 6.806 1.00 98.19 128 ILE A N 1
ATOM 961 C CA . ILE A 1 128 ? 3.899 -0.797 8.234 1.00 98.19 128 ILE A CA 1
ATOM 962 C C . ILE A 1 128 ? 4.813 0.200 8.954 1.00 98.19 128 ILE A C 1
ATOM 964 O O . ILE A 1 128 ? 4.320 1.051 9.681 1.00 98.19 128 ILE A O 1
ATOM 968 N N . MET A 1 129 ? 6.119 0.183 8.667 1.00 98.19 129 MET A N 1
ATOM 969 C CA . MET A 1 129 ? 7.074 1.141 9.232 1.00 98.19 129 MET A CA 1
ATOM 970 C C . MET A 1 129 ? 6.722 2.597 8.891 1.00 98.19 129 MET A C 1
ATOM 972 O O . MET A 1 129 ? 6.781 3.454 9.768 1.00 98.19 129 MET A O 1
ATOM 976 N N . ALA A 1 130 ? 6.325 2.885 7.649 1.00 98.19 130 ALA A N 1
ATOM 977 C CA . ALA A 1 130 ? 5.879 4.223 7.259 1.00 98.19 130 ALA A CA 1
ATOM 978 C C . ALA A 1 130 ? 4.620 4.657 8.031 1.00 98.19 130 ALA A C 1
ATOM 980 O O . ALA A 1 130 ? 4.542 5.792 8.497 1.00 98.19 130 ALA A O 1
ATOM 981 N N . VAL A 1 131 ? 3.656 3.748 8.201 1.00 98.31 131 VAL A N 1
ATOM 982 C CA . VAL A 1 131 ? 2.432 4.004 8.975 1.00 98.31 131 VAL A CA 1
ATOM 983 C C . VAL A 1 131 ? 2.738 4.207 10.461 1.00 98.31 131 VAL A C 1
ATOM 985 O O . VAL A 1 131 ? 2.180 5.111 11.079 1.00 98.31 131 VAL A O 1
ATOM 988 N N . ASP A 1 132 ? 3.656 3.428 11.029 1.00 98.00 132 ASP A N 1
ATOM 989 C CA . ASP A 1 132 ? 4.069 3.544 12.428 1.00 98.00 132 ASP A CA 1
ATOM 990 C C . ASP A 1 132 ? 4.755 4.873 12.736 1.00 98.00 132 ASP A C 1
ATOM 992 O O . ASP A 1 132 ? 4.532 5.435 13.807 1.00 98.00 132 ASP A O 1
ATOM 996 N N . LEU A 1 133 ? 5.553 5.395 11.801 1.00 98.12 133 LEU A N 1
ATOM 997 C CA . LEU A 1 133 ? 6.189 6.703 11.949 1.00 98.12 133 LEU A CA 1
ATOM 998 C C . LEU A 1 133 ? 5.154 7.833 12.029 1.00 98.12 133 LEU A C 1
ATOM 1000 O O . LEU A 1 133 ? 5.308 8.724 12.856 1.00 98.12 133 LEU A O 1
ATOM 1004 N N . VAL A 1 134 ? 4.078 7.766 11.237 1.00 98.00 134 VAL A N 1
ATOM 1005 C CA . VAL A 1 134 ? 2.962 8.731 11.306 1.00 98.00 134 VAL A CA 1
ATOM 1006 C C . VAL A 1 134 ? 2.089 8.512 12.544 1.00 98.00 134 VAL A C 1
ATOM 1008 O O . VAL A 1 134 ? 1.516 9.451 13.085 1.00 98.00 134 VAL A O 1
ATOM 1011 N N . ARG A 1 135 ? 1.975 7.272 13.033 1.00 95.25 135 ARG A N 1
ATOM 1012 C CA . ARG A 1 135 ? 1.237 6.968 14.270 1.00 95.25 135 ARG A CA 1
ATOM 1013 C C . ARG A 1 135 ? 1.878 7.613 15.504 1.00 95.25 135 ARG A C 1
ATOM 1015 O O . ARG A 1 135 ? 1.180 7.868 16.479 1.00 95.25 135 ARG A O 1
ATOM 1022 N N . GLN A 1 136 ? 3.196 7.804 15.479 1.00 92.00 136 GLN A N 1
ATOM 1023 C CA . GLN A 1 136 ? 3.986 8.306 16.609 1.00 92.00 136 GLN A CA 1
ATOM 1024 C C . GLN A 1 136 ? 4.220 9.826 16.583 1.00 92.00 136 GLN A C 1
ATOM 1026 O O . GLN A 1 136 ? 4.753 10.355 17.559 1.00 92.00 136 GLN A O 1
ATOM 1031 N N . SER A 1 13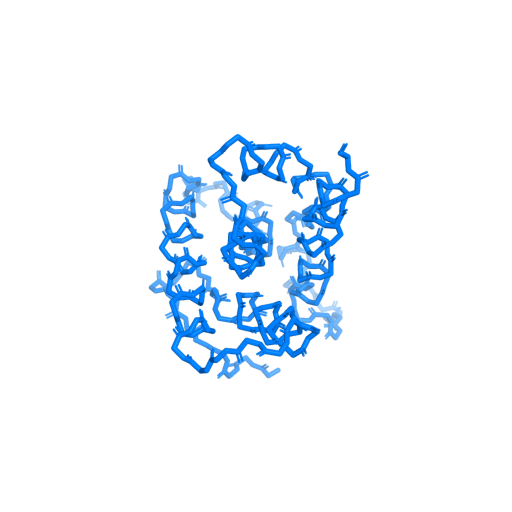7 ? 3.863 10.507 15.491 1.00 81.44 137 SER A N 1
ATOM 1032 C CA . SER A 1 137 ? 3.986 11.963 15.309 1.00 81.44 137 SER A CA 1
ATOM 1033 C C . SER A 1 137 ? 2.737 12.711 15.757 1.00 81.44 137 SER A C 1
ATOM 1035 O O . SER A 1 137 ? 2.896 13.747 16.438 1.00 81.44 137 SER A O 1
#

Sequence (137 aa):
MSLDDSYILFGHPGASNIPAALAVAEELGSSGKELIAAIVGGYEMSLRLGTAMRPSEDRDRKVKGYATWQIFGACTAASLLQRFSAIQIADAYGLTPMHAPLPFLCKFHSRPMSLLKNNYGWANKGAIMAVDLVRQS

Foldseek 3Di:
DPPADDDPPQARLCLQALVLLVVLCVVLVHDPVLSVVLSVQLCVQLVVQSVVPPDDPVVCLVFAAHQQSSLLSSLSSNCSSVVDDPVLNVQLVVQLNVQGDGGCVNVQVDPPHDPCPRVSVSSSVSSNVSSVVSVVD

pLDDT: mean 89.93, std 11.03, range [45.34, 98.75]

Secondary structure (DSSP, 8-state):
---S--BTTTB-THHHHHHHHHHHHHHTT--HHHHHHHHHHHHHHHHHHHHHTPPPHHHHTTS--SHHHHHHHHHHHHHHHTT--HHHHHHHHHHHHHHPPP--GGGGSSSSPPS-STTHHHHHHHHHHHHHHHHT-